Protein AF-A0A167WZ16-F1 (afdb_monomer_lite)

InterPro domains:
  IPR001680 WD40 repeat [PF00400] (17-49)
  IPR001680 WD40 repeat [PS50082] (17-51)
  IPR001680 WD40 repeat [SM00320] (10-49)
  IPR015943 WD40/YVTN repeat-like-containing domain superfamily [G3DSA:2.130.10.10] (1-110)
  IPR036322 WD40-repeat-containing domain superfamily [SSF50978] (1-105)
  IPR050349 WD repeat LIS1/nudF dynein regulation [PTHR44129] (1-110)

Organism: NCBI:txid1759441

Sequence (127 aa):
TIRVWDAESGALKAGPFTGHTDGVNSVAFSPDGQHVASGSADKTIRIWSVQLPTVLAKAPSDGFQHDSRLDRDGWMLNNSSSWLFWVPHSYRAVFWWPDNTVVIAAQSTRLDMTTFVHGENWAQCHI

Radius of gyration: 20.81 Å; chains: 1; bounding box: 36×59×39 Å

Secondary structure (DSSP, 8-state):
-EEEE-TTT--EEEEEE---SS-EEEEEE-TTSSEEEEEETTS-EEEEE----SSS----SS-S-TT-EE-TTSEEE-TT--EEEEPPHHHHTT---TT------SS------TT---GGGGGG---

pLDDT: mean 70.14, std 14.25, range [40.91, 91.25]

Foldseek 3Di:
DDWDADPPVRHTQDDPDDDDPADWDDWDADPVNQWIWTDGPSRDIDIDGSDDPPDPDPPPPFADDQPWDQDPQQFTAGPVRDTHDGDDPVCPVVDDGPPDDDDDDPPDPDDDCPPPDDDPRCVVPDD

Structure (mmCIF, N/CA/C/O backbone):
data_AF-A0A167WZ16-F1
#
_entry.id   AF-A0A167WZ16-F1
#
loop_
_atom_site.group_PDB
_atom_site.id
_atom_site.type_symbol
_atom_site.label_atom_id
_atom_site.label_alt_id
_atom_site.label_comp_id
_atom_site.label_asym_id
_atom_site.label_entity_id
_atom_site.label_seq_id
_atom_site.pdbx_PDB_ins_code
_atom_site.Cartn_x
_atom_site.Cartn_y
_atom_site.Cartn_z
_atom_site.occupancy
_atom_site.B_iso_or_equiv
_atom_site.auth_seq_id
_atom_site.auth_comp_id
_atom_site.auth_asym_id
_atom_site.auth_atom_id
_atom_site.pdbx_PDB_model_num
ATOM 1 N N . THR A 1 1 ? 1.502 17.730 -4.963 1.00 86.38 1 THR A N 1
ATOM 2 C CA . THR A 1 1 ? 1.761 17.589 -3.509 1.00 86.38 1 THR A CA 1
ATOM 3 C C . THR A 1 1 ? 0.791 16.571 -2.941 1.00 86.38 1 THR A C 1
ATOM 5 O O . THR A 1 1 ? -0.270 16.399 -3.525 1.00 86.38 1 THR A O 1
ATOM 8 N N . ILE A 1 2 ? 1.140 15.871 -1.858 1.00 87.19 2 ILE A N 1
ATOM 9 C CA . ILE A 1 2 ? 0.283 14.828 -1.253 1.00 87.19 2 ILE A CA 1
ATOM 10 C C . ILE A 1 2 ? 0.033 15.169 0.218 1.00 87.19 2 ILE A C 1
ATOM 12 O O . ILE A 1 2 ? 0.933 15.661 0.898 1.00 87.19 2 ILE A O 1
ATOM 16 N N . ARG A 1 3 ? -1.190 14.940 0.704 1.00 88.94 3 ARG A N 1
ATOM 17 C CA . ARG A 1 3 ? -1.615 15.179 2.091 1.00 88.94 3 ARG A CA 1
ATOM 18 C C . ARG A 1 3 ? -2.482 14.020 2.562 1.00 88.94 3 A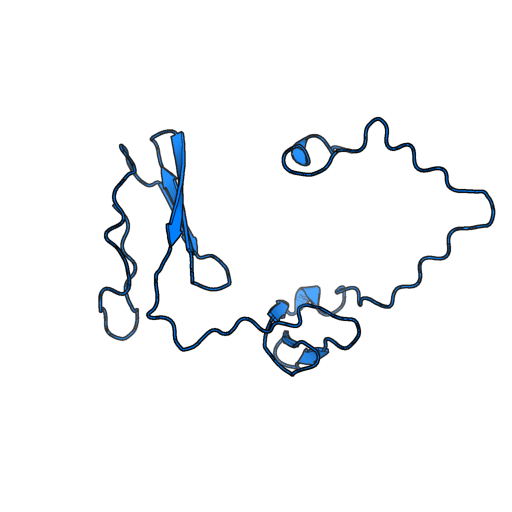RG A C 1
ATOM 20 O O . ARG A 1 3 ? -3.281 13.512 1.782 1.00 88.94 3 ARG A O 1
ATOM 27 N N . VAL A 1 4 ? -2.335 13.640 3.824 1.00 84.75 4 VAL A N 1
ATOM 28 C CA . VAL A 1 4 ? -3.159 12.618 4.474 1.00 84.75 4 VAL A CA 1
ATOM 29 C C . VAL A 1 4 ? -4.023 13.303 5.516 1.00 84.75 4 VAL A C 1
ATOM 31 O O . VAL A 1 4 ? -3.501 14.020 6.368 1.00 84.75 4 VAL A O 1
ATOM 34 N N . TRP A 1 5 ? -5.328 13.069 5.450 1.00 85.12 5 TRP A N 1
ATOM 35 C CA . TRP A 1 5 ? -6.310 13.627 6.372 1.00 85.12 5 TRP A CA 1
ATOM 36 C C . TRP A 1 5 ? -6.952 12.508 7.176 1.00 85.12 5 TRP A C 1
ATOM 38 O O . TRP A 1 5 ? -7.106 11.388 6.689 1.00 85.12 5 TRP A O 1
ATOM 48 N N . ASP A 1 6 ? -7.315 12.823 8.406 1.00 78.69 6 ASP A N 1
ATOM 49 C CA . ASP A 1 6 ? -8.202 11.995 9.195 1.00 78.69 6 ASP A CA 1
ATOM 50 C C . ASP A 1 6 ? -9.642 12.156 8.683 1.00 78.69 6 ASP A C 1
ATOM 52 O O . ASP A 1 6 ? -10.120 13.276 8.506 1.00 78.69 6 ASP A O 1
ATOM 56 N N . ALA A 1 7 ? -10.314 11.042 8.389 1.00 78.06 7 ALA A N 1
ATOM 57 C CA . ALA A 1 7 ? -11.624 11.066 7.739 1.00 78.06 7 ALA A CA 1
ATOM 58 C C . ALA A 1 7 ? -12.760 11.497 8.681 1.00 78.06 7 ALA A C 1
ATOM 60 O O . ALA A 1 7 ? -13.774 12.005 8.211 1.00 78.06 7 ALA A O 1
ATOM 61 N N . GLU A 1 8 ? -12.593 11.294 9.990 1.00 79.38 8 GLU A N 1
ATOM 62 C CA . GLU A 1 8 ? -13.610 11.598 10.997 1.00 79.38 8 GLU A CA 1
ATOM 63 C C . GLU A 1 8 ? -13.522 13.059 11.449 1.00 79.38 8 GLU A C 1
ATOM 65 O O . GLU A 1 8 ? -14.513 13.783 11.453 1.00 79.38 8 GLU A O 1
ATOM 70 N N . SER A 1 9 ? -12.316 13.516 11.783 1.00 78.38 9 SER A N 1
ATOM 71 C CA . SER A 1 9 ? -12.069 14.876 12.268 1.00 78.38 9 SER A CA 1
ATOM 72 C C . SER A 1 9 ? -11.786 15.889 11.156 1.00 78.38 9 SER A C 1
ATOM 74 O O . SER A 1 9 ? -11.810 17.095 11.403 1.00 78.38 9 SER A O 1
ATOM 76 N N . GLY A 1 10 ? -11.462 15.429 9.943 1.00 80.50 10 GLY A N 1
ATOM 77 C CA . GLY A 1 10 ? -10.985 16.286 8.855 1.00 80.50 10 GLY A CA 1
ATOM 78 C C . GLY A 1 10 ? -9.609 16.908 9.122 1.00 80.50 10 GLY A C 1
ATOM 79 O O . GLY A 1 10 ? -9.183 17.797 8.384 1.00 80.50 10 GLY A O 1
ATOM 80 N N . ALA A 1 11 ? -8.907 16.482 10.177 1.00 82.06 11 ALA A N 1
ATOM 81 C CA . ALA A 1 11 ? -7.617 17.039 10.560 1.00 82.06 11 ALA A CA 1
ATOM 82 C C . ALA A 1 11 ? -6.489 16.541 9.643 1.00 82.06 11 ALA A C 1
ATOM 84 O O . ALA A 1 11 ? -6.485 15.396 9.190 1.00 82.06 11 ALA A O 1
ATOM 85 N N . LEU A 1 12 ? -5.493 17.390 9.376 1.00 83.19 12 LEU A N 1
ATOM 86 C CA . LEU A 1 12 ? -4.310 16.990 8.612 1.00 83.19 12 LEU A CA 1
ATOM 87 C C . LEU A 1 12 ? -3.447 16.051 9.465 1.00 83.19 12 LEU A C 1
ATOM 89 O O . LEU A 1 12 ? -2.900 16.465 10.483 1.00 83.19 12 LEU A O 1
ATOM 93 N N . LYS A 1 13 ? -3.309 14.797 9.031 1.00 84.19 13 LYS A N 1
ATOM 94 C CA . LYS A 1 13 ? -2.574 13.742 9.740 1.00 84.19 13 LYS A CA 1
ATOM 95 C C . LYS A 1 13 ? -1.113 13.646 9.299 1.00 84.19 13 LYS A C 1
ATOM 97 O O . LYS A 1 13 ? -0.253 13.381 10.130 1.00 84.19 13 LYS A O 1
ATOM 102 N N . ALA A 1 14 ? -0.821 13.863 8.012 1.00 87.12 14 ALA A N 1
ATOM 103 C CA . ALA A 1 14 ? 0.553 13.892 7.501 1.00 87.12 14 ALA A CA 1
ATOM 104 C C . ALA A 1 14 ? 0.708 14.681 6.190 1.00 87.12 14 ALA A C 1
ATOM 106 O O . ALA A 1 14 ? -0.239 14.865 5.418 1.00 87.12 14 ALA A O 1
ATOM 107 N N . GLY A 1 15 ? 1.945 15.105 5.922 1.00 87.62 15 GLY A N 1
ATOM 108 C CA . GLY A 1 15 ? 2.309 15.965 4.797 1.00 87.62 15 GLY A CA 1
ATOM 109 C C . GLY A 1 15 ? 2.273 17.461 5.157 1.00 87.62 15 GLY A C 1
ATOM 110 O O . GLY A 1 15 ? 2.172 17.809 6.331 1.00 87.62 15 GLY A O 1
ATOM 111 N N . PRO A 1 16 ? 2.353 18.368 4.166 1.00 90.88 16 PRO A N 1
ATOM 112 C CA . PRO A 1 16 ? 2.381 18.100 2.732 1.00 90.88 16 PRO A CA 1
ATOM 113 C C . PRO A 1 16 ? 3.694 17.465 2.264 1.00 90.88 16 PRO A C 1
ATOM 115 O O . PRO A 1 16 ? 4.774 18.015 2.458 1.00 9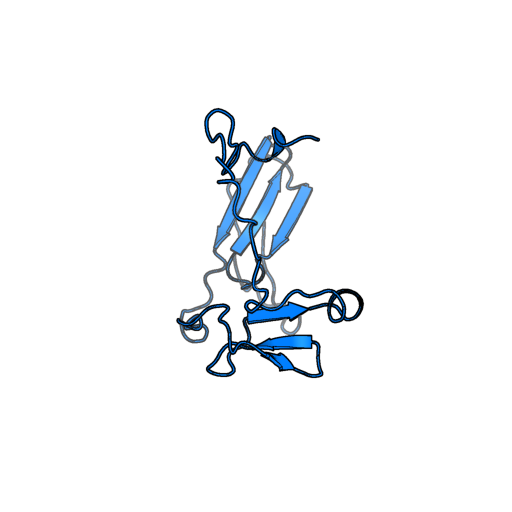0.88 16 PRO A O 1
ATOM 118 N N . PHE A 1 17 ? 3.590 16.342 1.560 1.00 88.94 17 PHE A N 1
ATOM 119 C CA . PHE A 1 17 ? 4.722 15.730 0.879 1.00 88.94 17 PHE A CA 1
ATOM 120 C C . PHE A 1 17 ? 4.980 16.445 -0.449 1.00 88.94 17 PHE A C 1
ATOM 122 O O . PHE A 1 17 ? 4.101 16.544 -1.321 1.00 88.94 17 PHE A O 1
ATOM 129 N N . THR A 1 18 ? 6.190 16.985 -0.574 1.00 90.44 18 THR A N 1
ATOM 130 C CA . THR A 1 18 ? 6.665 17.767 -1.717 1.00 90.44 18 THR A CA 1
ATOM 131 C C . THR A 1 18 ? 7.899 17.082 -2.298 1.00 90.44 18 THR A C 1
ATOM 133 O O . THR A 1 18 ? 8.743 16.581 -1.562 1.00 90.44 18 THR A O 1
ATOM 136 N N . GLY A 1 19 ? 7.974 16.980 -3.624 1.00 86.25 19 GLY A N 1
ATOM 137 C CA . GLY A 1 19 ? 9.104 16.322 -4.284 1.00 86.25 19 GLY A CA 1
ATOM 138 C C . GLY A 1 19 ? 8.793 15.799 -5.679 1.00 86.25 19 GLY A C 1
ATOM 139 O O . GLY A 1 19 ? 9.691 15.765 -6.511 1.00 86.25 19 GLY A O 1
ATOM 140 N N . HIS A 1 20 ? 7.539 15.443 -5.963 1.00 88.75 20 HIS A N 1
ATOM 141 C CA . HIS A 1 20 ? 7.127 15.238 -7.349 1.00 88.75 20 HIS A CA 1
ATOM 142 C C . HIS A 1 20 ? 7.197 16.560 -8.117 1.00 88.75 20 HIS A C 1
ATOM 144 O O . HIS A 1 20 ? 6.738 17.588 -7.611 1.00 88.75 20 HIS A O 1
ATOM 150 N N . THR A 1 21 ? 7.795 16.521 -9.306 1.00 91.25 21 THR A N 1
ATOM 151 C CA . THR A 1 21 ? 7.995 17.694 -10.174 1.00 91.25 21 THR A CA 1
ATOM 152 C C . THR A 1 21 ? 6.897 17.838 -11.226 1.00 91.25 21 THR A C 1
ATOM 154 O O . THR A 1 21 ? 6.899 18.813 -11.968 1.00 91.25 21 THR A O 1
ATOM 157 N N . ASP A 1 22 ? 5.964 16.887 -11.278 1.00 89.25 22 ASP A N 1
ATOM 158 C CA . ASP A 1 22 ? 4.797 16.876 -12.163 1.00 89.25 22 ASP A CA 1
ATOM 159 C C . ASP A 1 22 ? 3.565 16.294 -11.424 1.00 89.25 22 ASP A C 1
ATOM 161 O O . ASP A 1 22 ? 3.617 16.013 -10.219 1.00 89.25 22 ASP A O 1
ATOM 165 N N . GLY A 1 23 ? 2.439 16.152 -12.126 1.00 86.06 23 GLY A N 1
ATOM 166 C CA . GLY A 1 23 ? 1.168 15.654 -11.611 1.00 86.06 23 GLY A CA 1
ATOM 167 C C . GLY A 1 23 ? 1.260 14.246 -11.020 1.00 86.06 23 GLY A C 1
ATOM 168 O O . GLY A 1 23 ? 1.734 13.308 -11.660 1.00 86.06 23 GLY A O 1
ATOM 169 N N . VAL A 1 24 ? 0.751 14.093 -9.794 1.00 88.94 24 VAL A N 1
ATOM 170 C CA . VAL A 1 24 ? 0.611 12.790 -9.128 1.00 88.94 24 VAL A CA 1
ATOM 171 C C . VAL A 1 24 ? -0.648 12.109 -9.654 1.00 88.94 24 VAL A C 1
ATOM 173 O O . VAL A 1 24 ? -1.745 12.631 -9.475 1.00 88.94 24 VAL A O 1
ATOM 176 N N . ASN A 1 25 ? -0.488 10.943 -10.276 1.00 87.31 25 ASN A N 1
ATOM 177 C CA . ASN A 1 25 ? -1.573 10.221 -10.945 1.00 87.31 25 ASN A CA 1
ATOM 178 C C . ASN A 1 25 ? -2.161 9.092 -10.088 1.00 87.31 25 ASN A C 1
ATOM 180 O O . ASN A 1 25 ? -3.282 8.658 -10.331 1.00 87.31 25 ASN A O 1
ATOM 184 N N . SER A 1 26 ? -1.408 8.589 -9.106 1.00 80.62 26 SER A N 1
ATOM 185 C CA . SER A 1 26 ? -1.846 7.496 -8.234 1.00 80.62 26 SER A CA 1
ATOM 186 C C . SER A 1 26 ? -1.195 7.582 -6.855 1.00 80.62 26 SER A C 1
ATOM 188 O O . SER A 1 26 ? -0.047 8.023 -6.732 1.00 80.62 26 SER A O 1
ATOM 190 N N . VAL A 1 27 ? -1.930 7.150 -5.827 1.00 86.44 27 VAL A N 1
ATOM 191 C CA . VAL A 1 27 ? -1.478 7.044 -4.433 1.00 86.44 27 VAL A CA 1
ATOM 192 C C . VAL A 1 27 ? -2.007 5.756 -3.798 1.00 86.44 27 VAL A C 1
ATOM 194 O O . VAL A 1 27 ? -3.139 5.356 -4.061 1.00 86.44 27 VAL A O 1
ATOM 197 N N . ALA A 1 28 ? -1.206 5.122 -2.944 1.00 86.38 28 ALA A N 1
ATOM 198 C CA . ALA A 1 28 ? -1.598 3.941 -2.176 1.00 86.38 28 ALA A CA 1
ATOM 199 C C . ALA A 1 28 ? -0.982 3.976 -0.771 1.00 86.38 28 ALA A C 1
ATOM 201 O O . ALA A 1 28 ? 0.138 4.456 -0.600 1.00 86.38 28 ALA A O 1
ATOM 202 N N . PHE A 1 29 ? -1.694 3.453 0.227 1.00 80.25 29 PHE A N 1
ATOM 203 C CA . PHE A 1 29 ? -1.147 3.245 1.570 1.00 80.25 29 PHE A CA 1
ATOM 204 C C . PHE A 1 29 ? -0.460 1.884 1.670 1.00 80.25 29 PHE A C 1
ATOM 206 O O . PHE A 1 29 ? -0.910 0.910 1.063 1.00 80.25 29 PHE A O 1
ATOM 213 N N . SER A 1 30 ? 0.604 1.805 2.467 1.00 76.94 30 SER A N 1
ATOM 214 C CA . SER A 1 30 ? 1.108 0.520 2.943 1.00 76.94 30 SER A CA 1
ATOM 215 C C . SER A 1 30 ? 0.094 -0.132 3.896 1.00 76.94 30 SER A C 1
ATOM 217 O O . SER A 1 30 ? -0.667 0.577 4.561 1.00 76.94 30 SER A O 1
ATOM 219 N N . PRO A 1 31 ? 0.080 -1.471 4.012 1.00 69.06 31 PRO A N 1
ATOM 220 C CA . PRO A 1 31 ? -0.856 -2.174 4.895 1.00 69.06 31 PRO A CA 1
ATOM 221 C C . PRO A 1 31 ? -0.767 -1.763 6.373 1.00 69.06 31 PRO A C 1
ATOM 223 O O . PRO A 1 31 ? -1.772 -1.780 7.075 1.00 69.06 31 PRO A O 1
ATOM 226 N N . ASP A 1 32 ? 0.419 -1.362 6.838 1.00 69.31 32 ASP A N 1
ATOM 227 C CA . ASP A 1 32 ? 0.665 -0.871 8.203 1.00 69.31 32 ASP A CA 1
ATOM 228 C C . ASP A 1 32 ? 0.255 0.604 8.421 1.00 69.31 32 ASP A C 1
ATOM 230 O O . ASP A 1 32 ? 0.361 1.132 9.533 1.00 69.31 32 ASP A O 1
ATOM 234 N N . GLY A 1 33 ? -0.186 1.291 7.360 1.00 75.75 33 GLY A N 1
ATOM 235 C CA . GLY A 1 33 ? -0.556 2.705 7.372 1.00 75.75 33 GLY A CA 1
ATOM 236 C C . GLY A 1 33 ? 0.599 3.672 7.655 1.00 75.75 33 GLY A C 1
ATOM 237 O O . GLY A 1 33 ? 0.349 4.867 7.819 1.00 75.75 33 GLY A O 1
ATOM 238 N N . GLN A 1 34 ? 1.844 3.188 7.720 1.00 79.56 34 GLN A N 1
ATOM 239 C CA . GLN A 1 34 ? 3.027 3.996 8.043 1.00 79.56 34 GLN A CA 1
ATOM 240 C C . GLN A 1 34 ? 3.655 4.642 6.812 1.00 79.56 34 GLN A C 1
ATOM 242 O O . GLN A 1 34 ? 4.472 5.559 6.940 1.00 79.56 34 GLN A O 1
ATOM 247 N N . HIS A 1 35 ? 3.282 4.187 5.617 1.00 80.94 35 HIS A N 1
ATOM 248 C CA . HIS A 1 35 ? 3.833 4.671 4.369 1.00 80.94 35 HIS A CA 1
ATOM 249 C C . HIS A 1 35 ? 2.758 4.968 3.328 1.00 80.94 35 HIS A C 1
ATOM 251 O O . HIS A 1 35 ? 1.685 4.366 3.289 1.00 80.94 35 HIS A O 1
ATOM 257 N N . VAL A 1 36 ? 3.079 5.911 2.449 1.00 83.88 36 VAL A N 1
ATOM 258 C CA . VAL A 1 36 ? 2.309 6.208 1.242 1.00 83.88 36 VAL A CA 1
ATOM 259 C C . VAL A 1 36 ? 3.227 6.063 0.043 1.00 83.88 36 VAL A C 1
ATOM 261 O O . VAL A 1 36 ? 4.278 6.697 -0.006 1.00 83.88 36 VAL A O 1
ATOM 264 N N . ALA A 1 37 ? 2.816 5.266 -0.935 1.00 82.50 37 ALA A N 1
ATOM 265 C CA . ALA A 1 37 ? 3.426 5.220 -2.253 1.00 82.50 37 ALA A CA 1
ATOM 266 C C . ALA A 1 37 ? 2.694 6.176 -3.197 1.00 82.50 37 ALA A C 1
ATOM 268 O O . ALA A 1 37 ? 1.464 6.254 -3.174 1.00 82.50 37 ALA A O 1
ATOM 269 N N . SER A 1 38 ? 3.430 6.888 -4.046 1.00 80.25 38 SER A N 1
ATOM 270 C CA . SER A 1 38 ? 2.852 7.754 -5.073 1.00 80.25 38 SER A CA 1
ATOM 271 C C . SER A 1 38 ? 3.573 7.641 -6.404 1.00 80.25 38 SER A C 1
ATOM 273 O O . SER A 1 38 ? 4.800 7.621 -6.438 1.00 80.25 38 SER A O 1
ATOM 275 N N . GLY A 1 39 ? 2.801 7.606 -7.492 1.00 80.69 39 GLY A N 1
ATOM 276 C CA . GLY A 1 39 ? 3.297 7.625 -8.868 1.00 80.69 39 GLY A CA 1
ATOM 277 C C . GLY A 1 39 ? 2.921 8.924 -9.579 1.00 80.69 39 GLY A C 1
ATOM 278 O O . GLY A 1 39 ? 1.806 9.428 -9.416 1.00 80.69 39 GLY A O 1
ATOM 279 N N . SER A 1 40 ? 3.844 9.466 -10.371 1.00 90.50 40 SER A N 1
ATOM 280 C CA . SER A 1 40 ? 3.717 10.784 -11.005 1.00 90.50 40 SER A CA 1
ATOM 281 C C . SER A 1 40 ? 4.094 10.762 -12.487 1.00 90.50 40 SER A C 1
ATOM 283 O O . SER A 1 40 ? 4.836 9.894 -12.948 1.00 90.50 40 SER A O 1
ATOM 285 N N . ALA A 1 41 ? 3.591 11.746 -13.237 1.00 88.62 41 ALA A N 1
ATOM 286 C CA . ALA A 1 41 ? 3.989 12.013 -14.620 1.00 88.62 41 ALA A CA 1
ATOM 287 C C . ALA A 1 41 ? 5.479 12.391 -14.755 1.00 88.62 41 ALA A C 1
ATOM 289 O O . ALA A 1 41 ? 6.055 12.247 -15.833 1.00 88.62 41 ALA A O 1
ATOM 290 N N . ASP A 1 42 ? 6.145 12.745 -13.649 1.00 86.19 42 ASP A N 1
ATOM 291 C CA . ASP A 1 42 ? 7.595 12.981 -13.598 1.00 86.19 42 ASP A CA 1
ATOM 292 C C . ASP A 1 42 ? 8.448 11.709 -13.745 1.00 86.19 42 ASP A C 1
ATOM 294 O O . ASP A 1 42 ? 9.672 11.770 -13.635 1.00 86.19 42 ASP A O 1
ATOM 298 N N . LYS A 1 43 ? 7.808 10.566 -14.027 1.00 86.19 43 LYS A N 1
ATOM 299 C CA . LYS A 1 43 ? 8.432 9.252 -14.231 1.00 86.19 43 LYS A CA 1
ATOM 300 C C . LYS A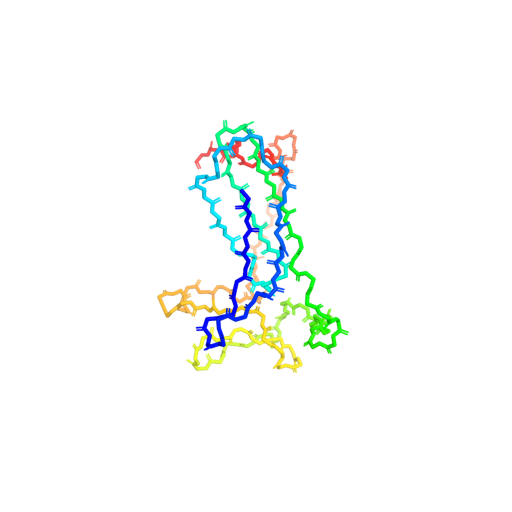 1 43 ? 9.058 8.675 -12.960 1.00 86.19 43 LYS A C 1
ATOM 302 O O . LYS A 1 43 ? 9.896 7.782 -13.050 1.00 86.19 43 LYS A O 1
ATOM 307 N N . THR A 1 44 ? 8.648 9.149 -11.781 1.00 76.56 44 THR A N 1
ATOM 308 C CA . THR A 1 44 ? 9.109 8.619 -10.494 1.00 76.56 44 THR A CA 1
ATOM 309 C C . THR A 1 44 ? 7.975 8.019 -9.669 1.00 76.56 44 THR A C 1
ATOM 311 O O . THR A 1 44 ? 6.822 8.462 -9.715 1.00 76.56 44 THR A O 1
ATOM 314 N N . ILE A 1 45 ? 8.337 7.012 -8.874 1.00 81.12 45 ILE A N 1
ATOM 315 C CA . ILE A 1 45 ? 7.552 6.530 -7.739 1.00 81.12 45 ILE A CA 1
ATOM 316 C C . ILE A 1 45 ? 8.268 6.992 -6.471 1.00 81.12 45 ILE A C 1
ATOM 318 O O . ILE A 1 45 ? 9.492 6.890 -6.376 1.00 81.12 45 ILE A O 1
ATOM 322 N N . ARG A 1 46 ? 7.524 7.516 -5.498 1.00 78.38 46 ARG A N 1
ATOM 323 C CA . ARG A 1 46 ? 8.063 7.963 -4.207 1.00 78.38 46 ARG A CA 1
ATOM 324 C C . ARG A 1 46 ? 7.343 7.274 -3.060 1.00 78.38 46 ARG A C 1
ATOM 326 O O . ARG A 1 46 ? 6.136 7.059 -3.130 1.00 78.38 46 ARG A O 1
ATOM 333 N N . ILE A 1 47 ? 8.095 6.958 -2.008 1.00 83.75 47 ILE A N 1
ATOM 334 C CA . ILE A 1 47 ? 7.572 6.418 -0.752 1.00 83.75 47 ILE A CA 1
ATOM 335 C C . ILE A 1 47 ? 7.741 7.479 0.329 1.00 83.75 47 ILE A C 1
ATOM 337 O O . ILE A 1 47 ? 8.832 8.009 0.535 1.00 83.75 47 ILE A O 1
ATOM 341 N N . TRP A 1 48 ? 6.649 7.788 1.012 1.00 84.25 48 TRP A N 1
ATOM 342 C CA . TRP A 1 48 ? 6.575 8.783 2.072 1.00 84.25 48 TRP A CA 1
ATOM 343 C C . TRP A 1 48 ? 6.306 8.084 3.390 1.00 84.25 48 TRP A C 1
ATOM 345 O O . TRP A 1 48 ? 5.480 7.178 3.433 1.00 84.25 48 TRP A O 1
ATOM 355 N N . SER A 1 49 ? 6.959 8.507 4.469 1.00 82.81 49 SER A N 1
ATOM 356 C CA . SER A 1 49 ? 6.580 8.062 5.808 1.00 82.81 49 SER A CA 1
ATOM 357 C C . SER A 1 49 ? 5.484 8.964 6.365 1.00 82.81 49 SER A C 1
ATOM 359 O O . SER A 1 49 ? 5.613 10.188 6.411 1.00 82.81 49 SER A O 1
ATOM 361 N N . VAL A 1 50 ? 4.402 8.336 6.796 1.00 79.19 50 VAL A N 1
ATOM 362 C CA . VAL A 1 50 ? 3.343 8.920 7.603 1.00 79.19 50 VAL A CA 1
ATOM 363 C C . VAL A 1 50 ? 3.808 8.764 9.050 1.00 79.19 50 VAL A C 1
ATOM 365 O O . VAL A 1 50 ? 3.430 7.814 9.723 1.00 79.19 50 VAL A O 1
ATOM 368 N N . GLN A 1 51 ? 4.712 9.639 9.507 1.00 65.69 51 GLN A N 1
ATOM 369 C CA . GLN A 1 51 ? 5.191 9.633 10.895 1.00 65.69 51 GLN A CA 1
ATOM 370 C C . GLN A 1 51 ? 4.019 9.899 11.842 1.00 65.69 51 GLN A C 1
ATOM 372 O O . GLN A 1 51 ? 3.688 11.042 12.154 1.00 65.69 51 GLN A O 1
ATOM 377 N N . LEU A 1 52 ? 3.378 8.828 12.298 1.00 55.97 52 LEU A N 1
ATOM 378 C CA . LEU A 1 52 ? 2.515 8.872 13.462 1.00 55.97 52 LEU A CA 1
ATOM 379 C C . LEU A 1 52 ? 3.419 8.977 14.694 1.00 55.97 52 LEU A C 1
ATOM 381 O O . LEU A 1 52 ? 4.409 8.245 14.762 1.00 55.97 52 LEU A O 1
ATOM 385 N N . PRO A 1 53 ? 3.132 9.870 15.660 1.00 44.00 53 PRO A N 1
ATOM 386 C CA . PRO A 1 53 ? 3.896 9.942 16.895 1.00 44.00 53 PRO A CA 1
ATOM 387 C C . PRO A 1 53 ? 3.966 8.554 17.533 1.00 44.00 53 PRO A C 1
ATOM 389 O O . PRO A 1 53 ? 2.958 7.931 17.868 1.00 44.00 53 PRO A O 1
ATOM 392 N N . THR A 1 54 ? 5.191 8.062 17.617 1.00 47.66 54 THR A N 1
ATOM 393 C CA . THR A 1 54 ? 5.603 6.722 18.002 1.00 47.66 54 THR A CA 1
ATOM 394 C C . THR A 1 54 ? 5.108 6.342 19.400 1.00 47.66 54 THR A C 1
ATOM 396 O O . THR A 1 54 ? 5.844 6.546 20.356 1.00 47.66 54 THR A O 1
ATOM 399 N N . VAL A 1 55 ? 3.901 5.771 19.554 1.00 44.22 55 VAL A N 1
ATOM 400 C CA . VAL A 1 55 ? 3.526 5.025 20.786 1.00 44.22 55 VAL A CA 1
ATOM 401 C C . VAL A 1 55 ? 2.650 3.771 20.565 1.00 44.22 55 VAL A C 1
ATOM 403 O O . VAL A 1 55 ? 2.631 2.928 21.453 1.00 44.22 55 VAL A O 1
ATOM 406 N N . LEU A 1 56 ? 1.974 3.536 19.428 1.00 46.69 56 LEU A N 1
ATOM 407 C CA . LEU A 1 56 ? 0.975 2.434 19.361 1.00 46.69 56 LEU A CA 1
ATOM 408 C C . LEU A 1 56 ? 1.249 1.244 18.432 1.00 46.69 56 LEU A C 1
ATOM 410 O O . LEU A 1 56 ? 0.424 0.340 18.378 1.00 46.69 56 LEU A O 1
ATOM 414 N N . ALA A 1 57 ? 2.398 1.155 17.769 1.00 44.31 57 ALA A N 1
ATOM 415 C CA . ALA A 1 57 ? 2.731 -0.045 17.000 1.00 44.31 57 ALA A CA 1
ATOM 416 C C . ALA A 1 57 ? 4.148 -0.508 17.320 1.00 44.31 57 ALA A C 1
ATOM 418 O O . ALA A 1 57 ? 5.077 -0.363 16.530 1.00 44.31 57 ALA A O 1
ATOM 419 N N . LYS A 1 58 ? 4.317 -1.118 18.498 1.00 42.56 58 LYS A N 1
ATOM 420 C CA . LYS A 1 58 ? 5.299 -2.197 18.584 1.00 42.56 58 LYS A CA 1
ATOM 421 C C . LYS A 1 58 ? 4.777 -3.251 17.610 1.00 42.56 58 LYS A C 1
ATOM 423 O O . LYS A 1 58 ? 3.772 -3.894 17.902 1.00 42.56 58 LYS A O 1
ATOM 428 N N . ALA A 1 59 ? 5.378 -3.334 16.424 1.00 49.69 59 ALA A N 1
ATOM 429 C CA . ALA A 1 59 ? 5.116 -4.442 15.520 1.00 49.69 59 ALA A CA 1
ATOM 430 C C . ALA A 1 59 ? 5.253 -5.736 16.339 1.00 49.69 59 ALA A C 1
ATOM 432 O O . ALA A 1 59 ? 6.186 -5.817 17.153 1.00 49.69 59 ALA A O 1
ATOM 433 N N . PRO A 1 60 ? 4.334 -6.704 16.206 1.00 50.00 60 PRO A N 1
ATOM 434 C CA . PRO A 1 60 ? 4.533 -7.990 16.844 1.00 50.00 60 PRO A CA 1
ATOM 435 C C . PRO A 1 60 ? 5.893 -8.520 16.384 1.00 50.00 60 PRO A C 1
ATOM 437 O O . PRO A 1 60 ? 6.118 -8.696 15.189 1.00 50.00 60 PRO A O 1
ATOM 440 N N . SER A 1 61 ? 6.824 -8.700 17.327 1.00 53.97 61 SER A N 1
ATOM 441 C CA . SER A 1 61 ? 8.177 -9.217 17.053 1.00 53.97 61 SER A CA 1
ATOM 442 C C . SER A 1 61 ? 8.143 -10.599 16.402 1.00 53.97 61 SER A C 1
ATOM 444 O O . SER A 1 61 ? 9.096 -11.021 15.754 1.00 53.97 61 SER A O 1
ATOM 446 N N . ASP A 1 62 ? 7.008 -11.265 16.564 1.00 57.34 62 ASP A N 1
ATOM 447 C CA . ASP A 1 62 ? 6.730 -12.618 16.155 1.00 57.34 62 ASP A CA 1
ATOM 448 C C . ASP A 1 62 ? 5.793 -12.542 14.945 1.00 57.34 62 ASP A C 1
ATOM 450 O O . ASP A 1 62 ? 4.603 -12.252 15.081 1.00 57.34 62 ASP A O 1
ATOM 454 N N . GLY A 1 63 ? 6.352 -12.730 13.748 1.00 65.56 63 GLY A N 1
ATOM 455 C CA . GLY A 1 63 ? 5.607 -12.732 12.487 1.00 65.56 63 GLY A CA 1
ATOM 456 C C . GLY A 1 63 ? 4.710 -13.965 12.310 1.00 65.56 63 GLY A C 1
ATOM 457 O O . GLY A 1 63 ? 4.265 -14.586 13.274 1.00 65.56 63 GLY A O 1
ATOM 458 N N . PHE A 1 64 ? 4.444 -14.330 11.054 1.00 64.44 64 PHE A N 1
ATOM 459 C CA . PHE A 1 64 ? 3.673 -15.529 10.717 1.00 64.44 64 PHE A CA 1
ATOM 460 C C . PHE A 1 64 ? 4.462 -16.803 11.067 1.00 64.44 64 PHE A C 1
ATOM 462 O O . PHE A 1 64 ? 5.588 -16.987 10.610 1.00 64.44 64 PHE A O 1
ATOM 469 N N . GLN A 1 65 ? 3.871 -17.664 11.892 1.00 69.25 65 GLN A N 1
ATOM 470 C CA . GLN A 1 65 ? 4.472 -18.878 12.455 1.00 69.25 65 GLN A CA 1
ATOM 471 C C . GLN A 1 65 ? 3.508 -20.069 12.359 1.00 69.25 65 GLN A C 1
ATOM 473 O O . GLN A 1 65 ? 2.324 -19.897 12.080 1.00 69.25 65 GLN A O 1
ATOM 478 N N . HIS A 1 66 ? 4.009 -21.278 12.621 1.00 65.88 66 HIS A N 1
ATOM 479 C CA . HIS A 1 66 ? 3.246 -22.536 12.575 1.00 65.88 66 HIS A CA 1
ATOM 480 C C . HIS A 1 66 ? 1.956 -22.561 13.420 1.00 65.88 66 HIS A C 1
ATOM 482 O O . HIS A 1 66 ? 0.985 -23.208 13.050 1.00 65.88 66 HIS A O 1
ATOM 488 N N . ASP A 1 67 ? 1.914 -21.815 14.520 1.00 72.69 67 ASP A N 1
ATOM 489 C CA . ASP A 1 67 ? 0.786 -21.689 15.444 1.00 72.69 67 ASP A CA 1
ATOM 490 C C . ASP A 1 67 ? -0.073 -20.441 15.177 1.00 72.69 67 ASP A C 1
ATOM 492 O O . ASP A 1 67 ? -0.973 -20.105 15.953 1.00 72.69 67 ASP A O 1
ATOM 496 N N . SER A 1 68 ? 0.184 -19.747 14.064 1.00 79.81 68 SER A N 1
ATOM 497 C CA . SER A 1 68 ? -0.661 -18.644 13.619 1.00 79.81 68 SER A CA 1
ATOM 498 C C . SER A 1 68 ? -2.047 -19.154 13.247 1.00 79.81 68 SER A C 1
ATOM 500 O O . SER A 1 68 ? -2.207 -20.198 12.619 1.00 79.81 68 SER A O 1
ATOM 502 N N . ARG A 1 69 ? -3.074 -18.400 13.636 1.00 80.94 69 ARG A N 1
ATOM 503 C CA . ARG A 1 69 ? -4.469 -18.849 13.584 1.00 80.94 69 ARG A CA 1
ATOM 504 C C . ARG A 1 69 ? -5.367 -17.842 12.896 1.00 80.94 69 ARG A C 1
ATOM 506 O O . ARG A 1 69 ? -5.212 -16.635 13.074 1.00 80.94 69 ARG A O 1
ATOM 513 N N . LEU A 1 70 ? -6.303 -18.348 12.100 1.00 81.69 70 LEU A N 1
ATOM 514 C CA . LEU A 1 70 ? -7.308 -17.526 11.442 1.00 81.69 70 LEU A CA 1
ATOM 515 C C . LEU A 1 70 ? -8.514 -17.408 12.363 1.00 81.69 70 LEU A C 1
ATOM 517 O O . LEU A 1 70 ? -9.141 -18.415 12.694 1.00 81.69 70 LEU A O 1
ATOM 521 N N . ASP A 1 71 ? -8.835 -16.190 12.776 1.00 81.56 71 ASP A N 1
ATOM 522 C CA . ASP A 1 71 ? -10.066 -15.945 13.514 1.00 81.56 71 ASP A CA 1
ATOM 523 C C . ASP A 1 71 ? -11.295 -15.998 12.586 1.00 81.56 71 ASP A C 1
ATOM 525 O O . ASP A 1 71 ? -11.189 -15.906 11.359 1.00 81.56 71 ASP A O 1
ATOM 529 N N . ARG A 1 72 ? -12.487 -16.123 13.173 1.00 75.12 72 ARG A N 1
ATOM 530 C CA . ARG A 1 72 ? -13.786 -16.200 12.487 1.00 75.12 72 ARG A CA 1
ATOM 531 C C . ARG A 1 72 ? -14.010 -15.035 11.521 1.00 75.12 72 ARG A C 1
ATOM 533 O O . ARG A 1 72 ? -14.544 -15.232 10.426 1.00 75.12 72 ARG A O 1
ATOM 540 N N . ASP A 1 73 ? -13.507 -13.857 11.872 1.00 76.06 73 ASP A N 1
ATOM 541 C CA . ASP A 1 73 ? -13.633 -12.648 11.057 1.00 76.06 73 ASP A CA 1
ATOM 542 C C . ASP A 1 73 ? -12.625 -12.590 9.896 1.00 76.06 73 ASP A C 1
ATOM 544 O O . ASP A 1 73 ? -12.742 -11.750 9.000 1.00 76.06 73 ASP A O 1
ATOM 548 N N . GLY A 1 74 ? -11.690 -13.545 9.830 1.00 75.62 74 GLY A N 1
ATOM 549 C CA . GLY A 1 74 ? -10.675 -13.679 8.784 1.00 75.62 74 GLY A CA 1
ATOM 550 C C . GLY A 1 74 ? -9.352 -13.007 9.086 1.00 75.62 74 GLY A C 1
ATOM 551 O O . GLY A 1 74 ? -8.545 -12.858 8.175 1.00 75.62 74 GLY A O 1
ATOM 552 N N . TRP A 1 75 ? -9.123 -12.585 10.323 1.00 81.06 75 TRP A N 1
ATOM 553 C CA . TRP A 1 75 ? -7.843 -12.019 10.722 1.00 81.06 75 TRP A CA 1
ATOM 554 C C . TRP A 1 75 ? -6.851 -13.116 11.072 1.00 81.06 75 TRP A C 1
ATOM 556 O O . TRP A 1 75 ? -7.147 -14.021 11.851 1.00 81.06 75 TRP A O 1
ATOM 566 N N . MET A 1 76 ? -5.672 -13.029 10.464 1.00 77.31 76 MET A N 1
ATOM 567 C CA . MET A 1 76 ? -4.535 -13.869 10.781 1.00 77.31 76 MET A CA 1
ATOM 568 C C . MET A 1 76 ? -3.865 -13.328 12.034 1.00 77.31 76 MET A C 1
ATOM 570 O O . MET A 1 76 ? -3.429 -12.178 12.065 1.00 77.31 76 MET A O 1
ATOM 574 N N . LEU A 1 77 ? -3.802 -14.163 13.060 1.00 76.25 77 LEU A N 1
ATOM 575 C CA . LEU A 1 77 ? -3.198 -13.857 14.344 1.00 76.25 77 LEU A CA 1
ATOM 576 C C . LEU A 1 77 ? -1.900 -14.647 14.484 1.00 76.25 77 LEU A C 1
ATOM 578 O O . LEU A 1 77 ? -1.859 -15.815 14.099 1.00 76.25 77 LEU A O 1
ATOM 582 N N . ASN A 1 78 ? -0.867 -14.043 15.061 1.00 75.75 78 ASN A N 1
ATOM 583 C CA . ASN A 1 78 ? 0.332 -14.775 15.473 1.00 75.75 78 ASN A CA 1
ATOM 584 C C . ASN A 1 78 ? 0.102 -15.556 16.790 1.00 75.75 78 ASN A C 1
ATOM 586 O O . ASN A 1 78 ? -0.982 -15.506 17.386 1.00 75.75 78 ASN A O 1
ATOM 590 N N . ASN A 1 79 ? 1.151 -16.224 17.278 1.00 74.38 79 ASN A N 1
ATOM 591 C CA . ASN A 1 79 ? 1.185 -16.956 18.554 1.00 74.38 79 ASN A CA 1
ATOM 592 C C . ASN A 1 79 ? 0.718 -16.129 19.772 1.00 74.38 79 ASN A C 1
ATOM 594 O O . ASN A 1 79 ? 0.048 -16.627 20.676 1.00 74.38 79 ASN A O 1
ATOM 598 N N . SER A 1 80 ? 1.021 -14.833 19.768 1.00 71.94 80 SER A N 1
ATOM 599 C CA . SER A 1 80 ? 0.707 -13.866 20.818 1.00 71.94 80 SER A CA 1
ATOM 600 C C . SER A 1 80 ? -0.644 -13.183 20.605 1.00 71.94 80 SER A C 1
ATOM 602 O O . SER A 1 80 ? -0.980 -12.248 21.327 1.00 71.94 80 SER A O 1
ATOM 604 N N . SER A 1 81 ? -1.459 -13.664 19.658 1.00 67.56 81 SER A N 1
ATOM 605 C CA . SER A 1 81 ? -2.773 -13.099 19.315 1.00 67.56 81 SER A CA 1
ATOM 606 C C . SER A 1 81 ? -2.733 -11.649 18.817 1.00 67.56 81 SER A C 1
ATOM 608 O O . SER A 1 81 ? -3.725 -10.928 18.901 1.00 67.56 81 SER A O 1
ATOM 610 N N . SER A 1 82 ? -1.596 -11.225 18.275 1.00 71.75 82 SER A N 1
ATOM 611 C CA . SER A 1 82 ? -1.460 -9.971 17.539 1.00 71.75 82 SER A CA 1
ATOM 612 C C . SER A 1 82 ? -1.901 -10.154 16.090 1.00 71.75 82 SER A C 1
ATOM 614 O O . SER A 1 82 ? -1.691 -11.207 15.489 1.00 71.75 82 SER A O 1
ATOM 616 N N . TRP A 1 83 ? -2.501 -9.111 15.528 1.00 69.31 83 TRP A N 1
ATOM 617 C CA . TRP A 1 83 ? -3.104 -9.112 14.200 1.00 69.31 83 TRP A CA 1
ATOM 618 C C . TRP A 1 83 ? -2.002 -8.927 13.155 1.00 69.31 83 TRP A C 1
ATOM 620 O O . TRP A 1 83 ? -1.217 -7.986 13.249 1.00 69.31 83 TRP A O 1
ATOM 630 N N . LEU A 1 84 ? -1.932 -9.830 12.178 1.00 68.75 84 LEU A N 1
ATOM 631 C CA . LEU A 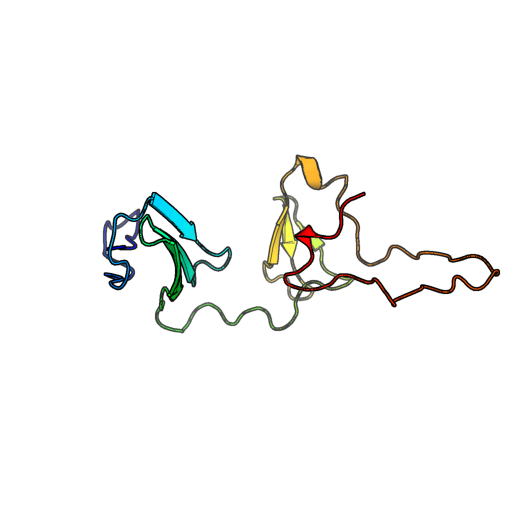1 84 ? -0.943 -9.806 11.101 1.00 68.75 84 LEU A CA 1
ATOM 632 C C . LEU A 1 84 ? -1.543 -9.222 9.817 1.00 68.75 84 LEU A C 1
ATOM 634 O O . LEU A 1 84 ? -1.137 -8.158 9.363 1.00 68.75 84 LEU A O 1
ATOM 638 N N . PHE A 1 85 ? -2.518 -9.917 9.228 1.00 64.44 85 PHE A N 1
ATOM 639 C CA . PHE A 1 85 ? -3.200 -9.505 7.997 1.00 64.44 85 PHE A CA 1
ATOM 640 C C . PHE A 1 85 ? -4.594 -10.130 7.912 1.00 64.44 85 PHE A C 1
ATOM 642 O O . PHE A 1 85 ? -4.891 -11.113 8.588 1.00 64.44 85 PHE A O 1
ATOM 649 N N . TRP A 1 86 ? -5.458 -9.564 7.075 1.00 73.88 86 TRP A N 1
ATOM 650 C CA . TRP A 1 86 ? -6.805 -10.081 6.848 1.00 73.88 86 TRP A CA 1
ATOM 651 C C . TRP A 1 86 ? -6.863 -10.961 5.597 1.00 73.88 86 TRP A C 1
ATOM 653 O O . TRP A 1 86 ? -6.353 -10.584 4.542 1.00 73.88 86 TRP A O 1
ATOM 663 N N . VAL A 1 87 ? -7.516 -12.119 5.704 1.00 73.62 87 VAL A N 1
ATOM 664 C CA . VAL A 1 87 ? -7.739 -13.068 4.608 1.00 73.62 87 VAL A CA 1
ATOM 665 C C . VAL A 1 87 ? -9.190 -12.964 4.119 1.00 73.62 87 VAL A C 1
ATOM 667 O O . VAL A 1 87 ? -10.128 -13.296 4.867 1.00 73.62 87 VAL A O 1
ATOM 670 N N . PRO A 1 88 ? -9.411 -12.563 2.851 1.00 70.50 88 PRO A N 1
ATOM 671 C CA . PRO A 1 88 ? -10.742 -12.533 2.261 1.00 70.50 88 PRO A CA 1
ATOM 672 C C . PRO A 1 88 ? -11.409 -13.904 2.263 1.00 70.50 88 PRO A C 1
ATOM 674 O O . PRO A 1 88 ? -10.749 -14.923 2.079 1.00 70.50 88 PRO A O 1
ATOM 677 N N . HIS A 1 89 ? -12.733 -13.926 2.442 1.00 69.50 89 HIS A N 1
ATOM 678 C CA . HIS A 1 89 ? -13.507 -15.159 2.628 1.00 69.50 89 HIS A CA 1
ATOM 679 C C . HIS A 1 89 ? -13.265 -16.206 1.527 1.00 69.50 89 HIS A C 1
ATOM 681 O O . HIS A 1 89 ? -13.104 -17.384 1.833 1.00 69.50 89 HIS A O 1
ATOM 687 N N . SER A 1 90 ? -13.137 -15.770 0.269 1.00 72.81 90 SER A N 1
ATOM 688 C CA . SER A 1 90 ? -12.853 -16.630 -0.889 1.00 72.81 90 SER A CA 1
ATOM 689 C C . SER A 1 90 ? -11.504 -17.353 -0.822 1.00 72.81 90 SER A C 1
ATOM 691 O O . SER A 1 90 ? -11.350 -18.401 -1.439 1.00 72.81 90 SER A O 1
ATOM 693 N N . TYR A 1 91 ? -10.534 -16.821 -0.075 1.00 65.25 91 TYR A N 1
ATOM 694 C CA . TYR A 1 91 ? -9.190 -17.392 0.033 1.00 65.25 91 TYR A CA 1
ATOM 695 C C . TYR A 1 91 ? -8.992 -18.239 1.290 1.00 65.25 91 TYR A C 1
ATOM 697 O O . TYR A 1 91 ? -8.028 -18.991 1.351 1.00 65.25 91 TYR A O 1
ATOM 705 N N . ARG A 1 92 ? -9.908 -18.194 2.267 1.00 74.88 92 ARG A N 1
ATOM 706 C CA . ARG A 1 92 ? -9.763 -18.922 3.545 1.00 74.88 92 ARG A CA 1
ATOM 707 C C . ARG A 1 92 ? -9.740 -20.442 3.373 1.00 74.88 92 ARG A C 1
ATOM 709 O O . ARG A 1 92 ? -9.068 -21.123 4.133 1.00 74.88 92 ARG A O 1
ATOM 716 N N . ALA A 1 93 ? -10.449 -20.962 2.370 1.00 64.38 93 ALA A N 1
ATOM 717 C CA . ALA A 1 93 ? -10.507 -22.395 2.076 1.00 64.38 93 ALA A CA 1
ATOM 718 C C . ALA A 1 93 ? -9.283 -22.918 1.300 1.00 64.38 93 ALA A C 1
ATOM 720 O O . ALA A 1 93 ? -9.049 -24.121 1.273 1.00 64.38 93 ALA A O 1
ATOM 721 N N . VAL A 1 94 ? -8.520 -22.024 0.662 1.00 65.56 94 VAL A N 1
ATOM 722 C CA . VAL A 1 94 ? -7.365 -22.354 -0.199 1.00 65.56 94 VAL A CA 1
ATOM 723 C C . VAL A 1 94 ? -6.053 -21.858 0.425 1.00 65.56 94 VAL A C 1
ATOM 725 O O . VAL A 1 94 ? -4.985 -21.957 -0.173 1.00 65.56 94 VAL A O 1
ATOM 728 N N . PHE A 1 95 ? -6.128 -21.284 1.628 1.00 64.38 95 PHE A N 1
ATOM 729 C CA . PHE A 1 95 ? -4.974 -20.758 2.336 1.00 64.38 95 PHE A CA 1
ATOM 730 C C . PHE A 1 95 ? -4.155 -21.922 2.895 1.00 64.38 95 PHE A C 1
ATOM 732 O O . PHE A 1 95 ? -4.635 -22.682 3.735 1.00 64.38 95 PHE A O 1
ATOM 739 N N . TRP A 1 96 ? -2.930 -22.082 2.401 1.00 58.16 96 TRP A N 1
ATOM 740 C CA . TRP A 1 96 ? -2.033 -23.168 2.785 1.00 58.16 96 TRP A CA 1
ATOM 741 C C . TRP A 1 96 ? -1.370 -22.867 4.132 1.00 58.16 96 TRP A C 1
ATOM 743 O O . TRP A 1 96 ? -0.806 -21.790 4.322 1.00 58.16 96 TRP A O 1
ATOM 753 N N . TRP A 1 97 ? -1.445 -23.814 5.067 1.00 62.06 97 TRP A N 1
ATOM 754 C CA . TRP A 1 97 ? -0.844 -23.676 6.395 1.00 62.06 97 TRP A CA 1
ATOM 755 C C . TRP A 1 97 ? 0.640 -24.087 6.361 1.00 62.06 97 TRP A C 1
ATOM 757 O O . TRP A 1 97 ? 1.023 -24.889 5.503 1.00 62.06 97 TRP A O 1
ATOM 767 N N . PRO A 1 98 ? 1.480 -23.575 7.283 1.00 52.19 98 PRO A N 1
ATOM 768 C CA . PRO A 1 98 ? 2.922 -23.848 7.310 1.00 52.19 98 PRO A CA 1
ATOM 769 C C . PRO A 1 98 ? 3.303 -25.336 7.413 1.00 52.19 98 PRO A C 1
ATOM 771 O O . PRO A 1 98 ? 4.413 -25.696 7.034 1.00 52.19 98 PRO A O 1
ATOM 774 N N . ASP A 1 99 ? 2.390 -26.203 7.862 1.00 42.72 99 ASP A N 1
ATOM 775 C CA . ASP A 1 99 ? 2.652 -27.630 8.114 1.00 42.72 99 ASP A CA 1
ATOM 776 C C . ASP A 1 99 ? 2.473 -28.554 6.896 1.00 42.72 99 ASP A C 1
ATOM 778 O O . ASP A 1 99 ? 2.372 -29.778 7.028 1.00 42.72 99 ASP A O 1
ATOM 782 N N . ASN A 1 100 ? 2.472 -28.015 5.678 1.00 47.38 100 ASN A N 1
ATOM 783 C CA . ASN A 1 100 ? 2.518 -28.868 4.495 1.00 47.38 100 ASN A CA 1
ATOM 784 C C . ASN A 1 100 ? 3.891 -29.547 4.361 1.00 47.38 100 ASN A C 1
ATOM 786 O O . ASN A 1 100 ? 4.868 -28.953 3.907 1.00 47.38 100 ASN A O 1
ATOM 790 N N . THR A 1 101 ? 3.952 -30.832 4.715 1.00 47.81 101 THR A N 1
ATOM 791 C CA . THR A 1 101 ? 5.127 -31.677 4.474 1.00 47.81 101 THR A CA 1
ATOM 792 C C . THR A 1 101 ? 5.193 -32.056 2.993 1.00 47.81 101 THR A C 1
ATOM 794 O O . THR A 1 101 ? 4.393 -32.857 2.509 1.00 47.81 101 THR A O 1
ATOM 797 N N . VAL A 1 102 ? 6.167 -31.506 2.266 1.00 52.59 102 VAL A N 1
ATOM 798 C CA . VAL A 1 102 ? 6.487 -31.927 0.894 1.00 52.59 102 VAL A CA 1
ATOM 799 C C . VAL A 1 102 ? 7.425 -33.134 0.953 1.00 52.59 102 VAL A C 1
ATOM 801 O O . VAL A 1 102 ? 8.563 -33.022 1.404 1.00 52.59 102 VAL A O 1
ATOM 804 N N . VAL A 1 103 ? 6.967 -34.297 0.487 1.00 45.09 103 VAL A N 1
ATOM 805 C CA . VAL A 1 103 ? 7.803 -35.503 0.364 1.00 45.09 103 VAL A CA 1
ATOM 806 C C . VAL A 1 103 ? 8.415 -35.544 -1.039 1.00 45.09 103 VAL A C 1
ATOM 808 O O . VAL A 1 103 ? 7.713 -35.789 -2.017 1.00 45.09 103 VAL A O 1
ATOM 811 N N . ILE A 1 104 ? 9.728 -35.315 -1.144 1.00 47.38 104 ILE A N 1
ATOM 812 C CA . ILE A 1 104 ? 10.489 -35.452 -2.398 1.00 47.38 104 ILE A CA 1
ATOM 813 C C . ILE A 1 104 ? 11.042 -36.885 -2.473 1.00 47.38 104 ILE A C 1
ATOM 815 O O . ILE A 1 104 ? 11.747 -37.331 -1.569 1.00 47.38 104 ILE A O 1
ATOM 819 N N . ALA A 1 105 ? 10.687 -37.631 -3.525 1.00 40.91 105 ALA A N 1
ATOM 820 C CA . ALA A 1 105 ? 11.040 -39.044 -3.694 1.00 40.91 105 ALA A CA 1
ATOM 821 C C . ALA A 1 105 ? 12.560 -39.289 -3.837 1.00 40.91 105 ALA A C 1
ATOM 823 O O . ALA A 1 105 ? 13.308 -38.411 -4.251 1.00 40.91 105 ALA A O 1
ATOM 824 N N . ALA A 1 106 ? 13.003 -40.522 -3.547 1.00 47.22 106 ALA A N 1
ATOM 825 C CA . ALA A 1 106 ? 14.404 -40.954 -3.383 1.00 47.22 106 ALA A CA 1
ATOM 826 C C . ALA A 1 106 ? 15.346 -40.809 -4.603 1.00 47.22 106 ALA A C 1
ATOM 828 O O . ALA A 1 106 ? 16.518 -41.178 -4.517 1.00 47.22 106 ALA A O 1
ATOM 829 N N . GLN A 1 107 ? 14.883 -40.268 -5.731 1.00 49.28 107 GLN A N 1
ATOM 830 C CA . GLN A 1 107 ? 15.793 -39.783 -6.766 1.00 49.28 107 GLN A CA 1
ATOM 831 C C . GLN A 1 107 ? 16.143 -38.340 -6.419 1.00 49.28 107 GLN A C 1
ATOM 833 O O . GLN A 1 107 ? 15.258 -37.487 -6.387 1.00 49.28 107 GLN A O 1
ATOM 838 N N . SER A 1 108 ? 17.420 -38.076 -6.111 1.00 56.41 108 SER A N 1
ATOM 839 C CA . SER A 1 108 ? 17.863 -36.749 -5.677 1.00 56.41 108 SER A CA 1
ATOM 840 C C . SER A 1 108 ? 17.375 -35.698 -6.671 1.00 56.41 108 SER A C 1
ATOM 842 O O . SER A 1 108 ? 17.862 -35.637 -7.803 1.00 56.41 108 SER A O 1
ATOM 844 N N . THR A 1 109 ? 16.420 -34.874 -6.253 1.00 54.06 109 THR A N 1
ATOM 845 C CA . THR A 1 109 ? 16.019 -33.717 -7.043 1.00 54.06 109 THR A CA 1
ATOM 846 C C . THR A 1 109 ? 17.164 -32.722 -6.942 1.00 54.06 109 THR A C 1
ATOM 848 O O . THR A 1 109 ? 17.390 -32.121 -5.894 1.00 54.06 109 THR A O 1
ATOM 851 N N . ARG A 1 110 ? 17.960 -32.625 -8.008 1.00 52.09 110 ARG A N 1
ATOM 852 C CA . ARG A 1 110 ? 19.001 -31.607 -8.125 1.00 52.09 110 ARG A CA 1
ATOM 853 C C . ARG A 1 110 ? 18.354 -30.368 -8.710 1.00 52.09 110 ARG A C 1
ATOM 855 O O . ARG A 1 110 ? 17.923 -30.381 -9.858 1.00 52.09 110 ARG A O 1
ATOM 862 N N . LEU A 1 111 ? 18.267 -29.333 -7.889 1.00 47.81 111 LEU A N 1
ATOM 863 C CA . LEU A 1 111 ? 17.785 -28.034 -8.316 1.00 47.81 111 LEU A CA 1
ATOM 864 C C . LEU A 1 111 ? 18.936 -27.310 -9.020 1.00 47.81 111 LEU A C 1
ATOM 866 O O . LEU A 1 111 ? 19.964 -27.028 -8.401 1.00 47.81 111 LEU A O 1
ATOM 870 N N . ASP A 1 112 ? 18.785 -27.072 -10.319 1.00 48.34 112 ASP A N 1
ATOM 871 C CA . ASP A 1 112 ? 19.718 -26.245 -11.076 1.00 48.34 112 ASP A CA 1
ATOM 872 C C . ASP A 1 112 ? 19.404 -24.772 -10.805 1.00 48.34 112 ASP A C 1
ATOM 874 O O . ASP A 1 112 ? 18.353 -24.258 -11.185 1.00 48.34 112 ASP A O 1
ATOM 878 N N . MET A 1 113 ? 20.316 -24.112 -10.095 1.00 59.16 113 MET A N 1
ATOM 879 C CA . MET A 1 113 ? 20.171 -22.718 -9.677 1.0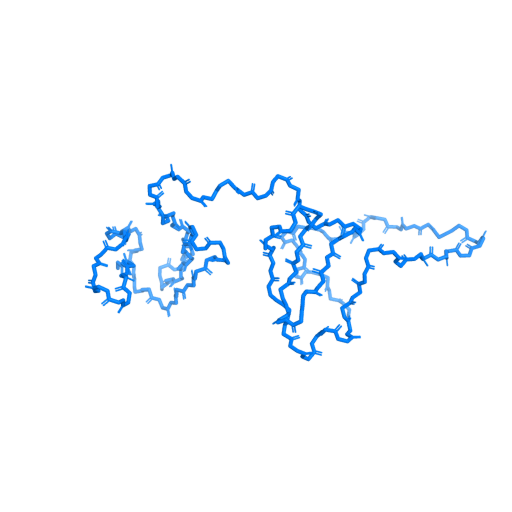0 59.16 113 MET A CA 1
ATOM 880 C C . MET A 1 113 ? 20.870 -21.740 -10.624 1.00 59.16 113 MET A C 1
ATOM 882 O O . MET A 1 113 ? 20.928 -20.549 -10.334 1.00 59.16 113 MET A O 1
ATOM 886 N N . THR A 1 114 ? 21.415 -22.210 -11.748 1.00 66.12 114 THR A N 1
ATOM 887 C CA . THR A 1 114 ? 22.185 -21.358 -12.669 1.00 66.12 114 THR A CA 1
ATOM 888 C C . THR A 1 114 ? 21.339 -20.276 -13.340 1.00 66.12 114 THR A C 1
ATOM 890 O O . THR A 1 114 ? 21.861 -19.213 -13.669 1.00 66.12 114 THR A O 1
ATOM 893 N N . THR A 1 115 ? 20.032 -20.501 -13.482 1.00 62.00 115 THR A N 1
ATOM 894 C CA . THR A 1 115 ? 19.070 -19.540 -14.046 1.00 62.00 115 THR A CA 1
ATOM 895 C C . THR A 1 115 ? 17.987 -19.147 -13.045 1.00 62.00 115 THR A C 1
ATOM 897 O O . THR A 1 115 ? 16.910 -18.701 -13.438 1.00 62.00 115 THR A O 1
ATOM 900 N N . PHE A 1 116 ? 18.229 -19.351 -11.748 1.00 62.94 116 PHE A N 1
ATOM 901 C CA . PHE A 1 116 ? 17.254 -19.020 -10.718 1.00 62.94 116 PHE A CA 1
ATOM 902 C C . PHE A 1 116 ? 17.106 -17.500 -10.596 1.00 62.94 116 PHE A C 1
ATOM 904 O O . PHE A 1 116 ? 18.042 -16.789 -10.231 1.00 62.94 116 PHE A O 1
ATOM 911 N N . VAL A 1 117 ? 15.912 -17.000 -10.906 1.00 66.56 117 VAL A N 1
ATOM 912 C CA . VAL A 1 117 ? 15.596 -15.573 -10.879 1.00 66.56 117 VAL A CA 1
ATOM 913 C C . VAL A 1 117 ? 14.964 -15.222 -9.532 1.00 66.56 117 VAL A C 1
ATOM 915 O O . VAL A 1 117 ? 13.937 -15.780 -9.149 1.00 66.56 117 VAL A O 1
ATOM 918 N N . HIS A 1 118 ? 15.565 -14.277 -8.811 1.00 67.75 118 HIS A N 1
ATOM 919 C CA . HIS A 1 118 ? 15.080 -13.805 -7.513 1.00 67.75 118 HIS A CA 1
ATOM 920 C C . HIS A 1 118 ? 15.206 -12.281 -7.379 1.00 67.75 118 HIS A C 1
ATOM 922 O O . HIS A 1 118 ? 15.955 -11.634 -8.112 1.00 67.75 118 HIS A O 1
ATOM 928 N N . GLY A 1 119 ? 14.475 -11.695 -6.428 1.00 68.62 119 GLY A N 1
ATOM 929 C CA . GLY A 1 119 ? 14.454 -10.242 -6.223 1.00 68.62 119 GLY A CA 1
ATOM 930 C C . GLY A 1 119 ? 13.725 -9.500 -7.348 1.00 68.62 119 GLY A C 1
ATOM 931 O O . GLY A 1 119 ? 12.721 -9.983 -7.863 1.00 68.62 119 GLY A O 1
ATOM 932 N N . GLU A 1 120 ? 14.216 -8.323 -7.741 1.00 55.44 120 GLU A N 1
ATOM 933 C CA . GLU A 1 120 ? 13.550 -7.439 -8.717 1.00 55.44 120 GLU A CA 1
ATOM 934 C C . GLU A 1 120 ? 13.478 -8.003 -10.144 1.00 55.44 120 GLU A C 1
ATOM 936 O O . GLU A 1 120 ? 12.676 -7.541 -10.951 1.00 55.44 120 GLU A O 1
ATOM 941 N N . ASN A 1 121 ? 14.252 -9.048 -10.446 1.00 51.59 121 ASN A N 1
ATOM 942 C CA . ASN A 1 121 ? 14.207 -9.714 -11.745 1.00 51.59 121 ASN A CA 1
ATOM 943 C C . ASN A 1 121 ? 13.036 -10.697 -11.883 1.00 51.59 121 ASN A C 1
ATOM 945 O O . ASN A 1 121 ? 12.909 -11.304 -12.938 1.00 51.59 121 ASN A O 1
ATOM 949 N N . TRP A 1 122 ? 12.164 -10.849 -10.874 1.00 59.81 122 TRP A N 1
ATOM 950 C CA . TRP A 1 122 ? 11.048 -11.811 -10.870 1.00 59.81 122 TRP A CA 1
ATOM 951 C C . TRP A 1 122 ? 10.143 -11.740 -12.112 1.00 59.81 122 TRP A C 1
ATOM 953 O O . TRP A 1 122 ? 9.569 -12.752 -12.498 1.00 59.81 122 TRP A O 1
ATOM 963 N N . ALA A 1 123 ? 10.058 -10.586 -12.780 1.00 61.56 123 ALA A N 1
ATOM 964 C CA . ALA A 1 123 ? 9.325 -10.420 -14.038 1.00 61.56 123 ALA A CA 1
ATOM 965 C C . ALA A 1 123 ? 9.931 -11.206 -15.224 1.00 61.56 123 ALA A C 1
ATOM 967 O O . ALA A 1 123 ? 9.319 -11.301 -16.280 1.00 61.56 123 ALA A O 1
ATOM 968 N N . GLN A 1 124 ? 11.133 -11.766 -15.072 1.00 61.28 124 GLN A N 1
ATOM 969 C CA . GLN A 1 124 ? 11.762 -12.666 -16.043 1.00 61.28 124 GLN A CA 1
ATOM 970 C C . GLN A 1 124 ? 11.384 -14.139 -15.806 1.00 61.28 124 GLN A C 1
ATOM 972 O O . GLN A 1 124 ? 11.657 -14.979 -16.663 1.00 61.28 124 GLN A O 1
ATOM 977 N N . CYS A 1 125 ? 10.727 -14.467 -14.684 1.00 58.38 125 CYS A N 1
ATOM 978 C CA . CYS A 1 125 ? 10.104 -15.773 -14.467 1.00 58.38 125 CYS A CA 1
ATOM 979 C C . CYS A 1 125 ? 8.794 -15.851 -15.259 1.00 58.38 125 CYS A C 1
ATOM 981 O O . CYS A 1 125 ? 7.709 -15.668 -14.711 1.00 58.38 125 CYS A O 1
ATOM 983 N N . HIS A 1 126 ? 8.893 -16.126 -16.556 1.00 53.91 126 HIS A N 1
ATOM 984 C CA . HIS A 1 126 ? 7.746 -16.490 -17.378 1.00 53.91 126 HIS A CA 1
ATOM 985 C C . HIS A 1 126 ? 7.903 -17.916 -17.911 1.00 53.91 126 HIS A C 1
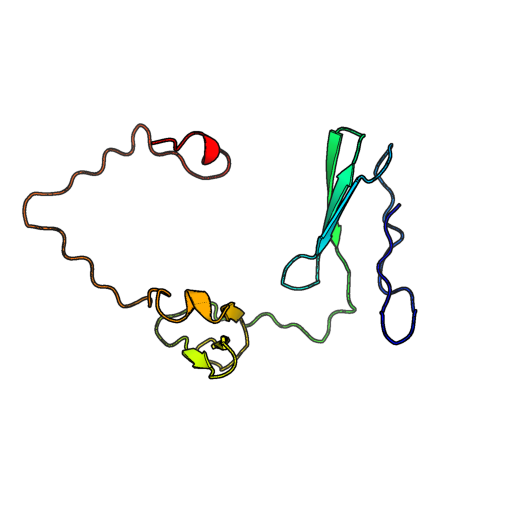ATOM 987 O O . HIS A 1 126 ? 8.698 -18.152 -18.821 1.00 53.91 126 HIS A O 1
ATOM 993 N N . ILE A 1 127 ? 7.102 -18.830 -17.348 1.00 47.84 127 ILE A N 1
ATOM 994 C CA . ILE A 1 127 ? 6.430 -19.945 -18.038 1.00 47.84 127 ILE A CA 1
ATOM 995 C C . ILE A 1 127 ? 4.996 -19.979 -17.512 1.00 47.84 127 ILE A C 1
ATOM 997 O O . ILE A 1 127 ? 4.841 -19.959 -16.270 1.00 47.84 127 ILE A O 1
#